Protein AF-A0A4S4E0U2-F1 (afdb_monomer)

Nearest PDB structures (foldseek):
  5yvf-assembly1_A  TM=9.605E-01  e=3.755E-10  Arabidopsis thaliana
  5vod-assembly1_D  TM=2.709E-01  e=5.254E-01  Human herpesvirus 5 strain Merlin
  7t4s-assembly1_D  TM=2.669E-01  e=8.429E-01  Human betaherpesvirus 5
  7m30-assembly1_D  TM=3.490E-01  e=2.676E+00  Human betaherpesvirus 5
  7m22-assembly1_D  TM=5.403E-01  e=6.888E+00  Human betaherpesvirus 5

InterPro domains:
  IPR012674 Calycin [G3DSA:2.40.128.20] (89-140)
  IPR012674 Calycin [SSF50814] (88-137)

Sequence (142 aa):
MTTRPLGDGTVKTSQTCYFSSFRVKNLKLPSRRPSIVCENCLYSLEKDMRARAFHILDPKGIVEMLLIFLEERGCGVLIPPSLDNSTDNTNRIIPYLGKWKGHSITKRSGVYGATIAEAETITVLEINDEGQLIQVCGSFCN

Secondary structure (DSSP, 8-state):
---PPPSS----------------TTS-PPPSS-SEEEEEEEE-SSSSEEEEEEEEE-TTS-EEEEEEEEEE---S---PPPPP-----S-TTGGG-EEEEEEEEEE-SSTT--EEEEEEEEEEEEE-TTS-EEEEEEEE--

Mean predicted aligned error: 11.13 Å

Radius of gyration: 18.78 Å; Cα contacts (8 Å, |Δi|>4): 216; chains: 1; bounding box: 42×46×44 Å

Organism: Camellia sinensis var. sinensis (NCBI:txid542762)

Foldseek 3Di:
DDDDDDDDPDFDWDWDDDADDDDDDPDQDAERDFPDWTWTKGADPPFRKIKIWIFTHHNVRHGRDIDIQIDHPDDDDPDRDDDDPPVPPPPPCVVVAAKDWDKDWDFDDDPVGDTPFIWIKIWHWDADPVRDIDIDIDTHGD

Solvent-accessible surface area (backbone atoms only — not comparable to full-atom values): 9242 Å² total; per-residue (Å²): 135,94,77,82,86,74,96,60,97,70,81,66,74,59,75,60,73,81,83,64,85,80,88,62,97,92,56,96,63,77,58,72,62,47,64,42,43,44,35,42,40,46,69,52,90,90,48,67,31,37,42,39,38,34,46,32,19,28,69,86,67,47,84,69,48,79,46,75,46,65,47,73,70,78,74,100,64,92,68,77,70,73,75,83,78,74,78,65,87,62,68,84,60,62,89,67,51,47,81,47,74,51,77,46,77,42,60,45,87,62,94,82,46,50,78,76,49,60,30,48,33,40,40,37,29,47,67,50,98,88,70,48,80,47,78,49,81,47,76,47,67,128

pLDDT: mean 78.54, std 21.65, range [26.17, 96.31]

Structure (mmCIF, N/CA/C/O backbone):
data_AF-A0A4S4E0U2-F1
#
_entry.id   AF-A0A4S4E0U2-F1
#
loop_
_atom_site.group_PDB
_atom_site.id
_atom_site.type_symbol
_atom_site.label_atom_id
_atom_site.label_alt_id
_atom_site.label_comp_id
_atom_site.label_asym_id
_atom_site.label_entity_id
_atom_site.label_seq_id
_atom_site.pdbx_PDB_ins_code
_atom_site.Cartn_x
_atom_site.Cartn_y
_atom_site.Cartn_z
_atom_site.occupancy
_atom_site.B_iso_or_equiv
_atom_site.auth_seq_id
_atom_site.auth_comp_id
_atom_site.auth_asym_id
_atom_site.auth_atom_id
_atom_site.pdbx_PDB_model_num
ATOM 1 N N . MET A 1 1 ? 13.549 -6.525 -18.405 1.00 26.17 1 MET A N 1
ATOM 2 C CA . MET A 1 1 ? 14.153 -5.702 -19.473 1.00 26.17 1 MET A CA 1
ATOM 3 C C . MET A 1 1 ? 14.381 -4.314 -18.900 1.00 26.17 1 MET A C 1
ATOM 5 O O . MET A 1 1 ? 13.471 -3.758 -18.303 1.00 26.17 1 MET A O 1
ATOM 9 N N . THR A 1 2 ? 15.625 -3.856 -18.932 1.00 30.11 2 THR A N 1
ATOM 10 C CA . THR A 1 2 ? 16.148 -2.713 -18.176 1.00 30.11 2 THR A CA 1
ATOM 11 C C . THR A 1 2 ? 15.712 -1.391 -18.803 1.00 30.11 2 THR A C 1
ATOM 13 O O . THR A 1 2 ? 16.055 -1.131 -19.951 1.00 30.11 2 THR A O 1
ATOM 16 N N . THR A 1 3 ? 15.028 -0.526 -18.054 1.00 28.41 3 THR A N 1
ATOM 17 C CA . THR A 1 3 ? 14.835 0.884 -18.432 1.00 28.41 3 THR A CA 1
ATOM 18 C C . THR A 1 3 ? 15.397 1.779 -17.333 1.00 28.41 3 THR A C 1
ATOM 20 O O . THR A 1 3 ? 14.914 1.758 -16.201 1.00 28.41 3 THR A O 1
ATOM 23 N N . ARG A 1 4 ? 16.455 2.520 -17.686 1.00 29.95 4 ARG A N 1
ATOM 24 C CA . ARG A 1 4 ? 17.054 3.631 -16.925 1.00 29.95 4 ARG A CA 1
ATOM 25 C C . ARG A 1 4 ? 16.065 4.813 -16.808 1.00 29.95 4 ARG A C 1
ATOM 27 O O . ARG A 1 4 ? 15.064 4.816 -17.527 1.00 29.95 4 ARG A O 1
ATOM 34 N N . PRO A 1 5 ? 16.288 5.765 -15.882 1.00 35.69 5 PRO A N 1
ATOM 35 C CA . PRO A 1 5 ? 15.241 6.657 -15.403 1.00 35.69 5 PRO A CA 1
ATOM 36 C C . PRO A 1 5 ? 15.035 7.851 -16.340 1.00 35.69 5 PRO A C 1
ATOM 38 O O . PRO A 1 5 ? 15.991 8.403 -16.878 1.00 35.69 5 PRO A O 1
ATOM 41 N N . LEU A 1 6 ? 13.776 8.257 -16.496 1.00 32.66 6 LEU A N 1
ATOM 42 C CA . LEU A 1 6 ? 13.418 9.618 -16.878 1.00 32.66 6 LEU A CA 1
ATOM 43 C C . LEU A 1 6 ? 13.244 10.396 -15.575 1.00 32.66 6 LEU A C 1
ATOM 45 O O . LEU A 1 6 ? 12.549 9.924 -14.674 1.00 32.66 6 LEU A O 1
ATOM 49 N N . GLY A 1 7 ? 13.959 11.516 -15.481 1.00 33.94 7 GLY A N 1
ATOM 50 C CA . GLY A 1 7 ? 13.900 12.456 -14.372 1.00 33.94 7 GLY A CA 1
ATOM 51 C C . GLY A 1 7 ? 12.542 13.138 -14.340 1.00 33.94 7 GLY A C 1
ATOM 52 O O . GLY A 1 7 ? 12.257 14.013 -15.144 1.00 33.94 7 GLY A O 1
ATOM 53 N N . ASP A 1 8 ? 11.722 12.679 -13.419 1.00 31.91 8 ASP A N 1
ATOM 54 C CA . ASP A 1 8 ? 10.479 13.268 -12.948 1.00 31.91 8 ASP A CA 1
ATOM 55 C C . ASP A 1 8 ? 10.286 12.605 -11.579 1.00 31.91 8 ASP A C 1
ATOM 57 O O . ASP A 1 8 ? 10.559 11.408 -11.442 1.00 31.91 8 ASP A O 1
ATOM 61 N N . GLY A 1 9 ? 9.882 13.360 -10.558 1.00 37.16 9 GLY A N 1
ATOM 62 C CA . GLY A 1 9 ? 9.604 12.882 -9.198 1.00 37.16 9 GLY A CA 1
ATOM 63 C C . GLY A 1 9 ? 8.453 11.869 -9.096 1.00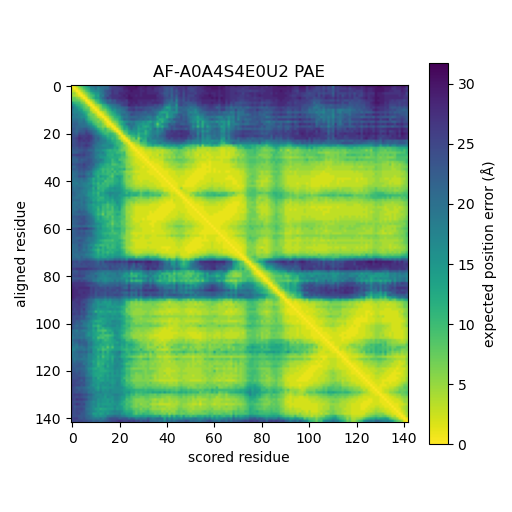 37.16 9 GLY A C 1
ATOM 64 O O . GLY A 1 9 ? 7.760 11.815 -8.083 1.00 37.16 9 GLY A O 1
ATOM 65 N N . THR A 1 10 ? 8.234 11.052 -10.124 1.00 33.94 10 THR A N 1
ATOM 66 C CA . THR A 1 10 ? 7.215 10.023 -10.188 1.00 33.94 10 THR A CA 1
ATOM 67 C C . THR A 1 10 ? 7.627 8.804 -9.365 1.00 33.94 10 THR A C 1
ATOM 69 O O . THR A 1 10 ? 8.493 8.008 -9.746 1.00 33.94 10 THR A O 1
ATOM 72 N N . VAL A 1 11 ? 6.931 8.588 -8.257 1.00 40.53 11 VAL A N 1
ATOM 73 C CA . VAL A 1 11 ? 6.941 7.315 -7.539 1.00 40.53 11 VAL A CA 1
ATOM 74 C C . VAL A 1 11 ? 6.270 6.252 -8.419 1.00 40.53 11 VAL A C 1
ATOM 76 O O . VAL A 1 11 ? 5.088 6.343 -8.740 1.00 40.53 11 VAL A O 1
ATOM 79 N N . LYS A 1 12 ? 7.028 5.239 -8.854 1.00 35.31 12 LYS A N 1
ATOM 80 C CA . LYS A 1 12 ? 6.508 4.133 -9.675 1.00 35.31 12 LYS A CA 1
ATOM 81 C C . LYS A 1 12 ? 6.067 2.966 -8.798 1.00 35.31 12 LYS A C 1
ATOM 83 O O . LYS A 1 12 ? 6.907 2.238 -8.279 1.00 35.31 12 LYS A O 1
ATOM 88 N N . THR A 1 13 ? 4.762 2.736 -8.719 1.00 38.56 13 THR A N 1
ATOM 89 C CA . THR A 1 13 ? 4.178 1.563 -8.056 1.00 38.56 13 THR A CA 1
ATOM 90 C C . THR A 1 13 ? 3.974 0.429 -9.068 1.00 38.56 13 THR A C 1
ATOM 92 O O . THR A 1 13 ? 3.403 0.641 -10.136 1.00 38.56 13 THR A O 1
ATOM 95 N N . SER A 1 14 ? 4.443 -0.782 -8.754 1.00 39.88 14 SER A N 1
ATOM 96 C CA . SER A 1 14 ? 4.239 -1.996 -9.559 1.00 39.88 14 SER A CA 1
ATOM 97 C C . SER A 1 14 ? 3.672 -3.093 -8.664 1.00 39.88 14 SER A C 1
ATOM 99 O O . SER A 1 14 ? 4.296 -3.416 -7.657 1.00 39.88 14 SER A O 1
ATOM 101 N N . GLN A 1 15 ? 2.527 -3.667 -9.046 1.00 38.00 15 GLN A N 1
ATOM 102 C CA . GLN A 1 15 ? 1.806 -4.693 -8.287 1.00 38.00 15 GLN A CA 1
ATOM 103 C C . GLN A 1 15 ? 1.947 -6.065 -8.958 1.00 38.00 15 GLN A C 1
ATOM 105 O O . GLN A 1 15 ? 1.620 -6.212 -10.135 1.00 38.00 15 GLN A O 1
ATOM 110 N N . THR A 1 16 ? 2.405 -7.074 -8.208 1.00 40.53 16 THR A N 1
ATOM 111 C CA . THR A 1 16 ? 2.528 -8.467 -8.679 1.00 40.53 16 THR A CA 1
ATOM 112 C C . THR A 1 16 ? 1.972 -9.440 -7.632 1.00 40.53 16 THR A C 1
ATOM 114 O O . THR A 1 16 ? 2.270 -9.295 -6.447 1.00 40.53 16 THR A O 1
ATOM 117 N N . CYS A 1 17 ? 1.180 -10.435 -8.056 1.00 33.72 17 CYS A N 1
ATOM 118 C CA . CYS A 1 17 ? 0.550 -11.438 -7.183 1.00 33.72 17 CYS A CA 1
ATOM 119 C C . CYS A 1 17 ? 1.260 -12.803 -7.298 1.00 33.72 17 CYS A C 1
ATOM 121 O O . CYS A 1 17 ? 1.511 -13.268 -8.409 1.00 33.72 17 CYS A O 1
ATOM 123 N N . TYR A 1 18 ? 1.527 -13.478 -6.172 1.00 46.81 18 TYR A N 1
ATOM 124 C CA . TYR A 1 18 ? 2.201 -14.790 -6.119 1.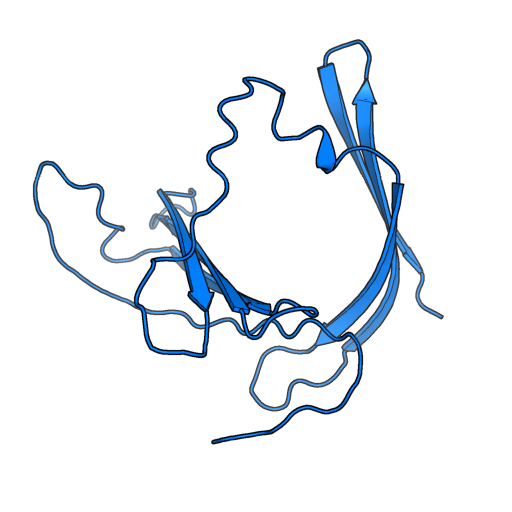00 46.81 18 TYR A CA 1
ATOM 125 C C . TYR A 1 18 ? 1.481 -15.785 -5.182 1.00 46.81 18 TYR A C 1
ATOM 127 O O . TYR A 1 18 ? 0.767 -15.369 -4.272 1.00 46.81 18 TYR A O 1
ATOM 135 N N . PHE A 1 19 ? 1.722 -17.095 -5.366 1.00 34.53 19 PHE A N 1
ATOM 136 C CA . PHE A 1 19 ? 1.239 -18.195 -4.506 1.00 34.53 19 PHE A CA 1
ATOM 137 C C . PHE A 1 19 ? 2.422 -19.027 -3.962 1.00 34.53 19 PHE A C 1
ATOM 139 O O . PHE A 1 19 ? 3.279 -19.437 -4.742 1.00 34.53 19 PHE A O 1
ATOM 146 N N . SER A 1 20 ? 2.482 -19.323 -2.654 1.00 41.03 20 SER A N 1
ATOM 147 C CA . SER A 1 20 ? 3.517 -20.201 -2.057 1.00 41.03 20 SER A CA 1
ATOM 148 C C . SER A 1 20 ? 3.010 -21.006 -0.837 1.00 41.03 20 SER A C 1
ATOM 150 O O . SER A 1 20 ? 1.970 -20.686 -0.263 1.00 41.03 20 SER A O 1
ATOM 152 N N . SER A 1 21 ? 3.700 -22.109 -0.478 1.00 40.06 21 SER A N 1
ATOM 153 C CA . SER A 1 21 ? 3.247 -23.131 0.498 1.00 40.06 21 SER A CA 1
ATOM 154 C C . SER A 1 21 ? 4.374 -23.680 1.396 1.00 40.06 21 SER A C 1
ATOM 156 O O . SER A 1 21 ? 5.339 -24.222 0.868 1.00 40.06 21 SER A O 1
ATOM 158 N N . PHE A 1 22 ? 4.199 -23.658 2.732 1.00 41.62 22 PHE A N 1
ATOM 159 C CA . PHE A 1 22 ? 4.890 -24.502 3.742 1.00 41.62 22 PHE A CA 1
ATOM 160 C C . PHE A 1 22 ? 4.184 -24.379 5.127 1.00 41.62 22 PHE A C 1
ATOM 162 O O . PHE A 1 22 ? 3.418 -23.433 5.306 1.00 41.62 22 PHE A O 1
ATOM 169 N N . ARG A 1 23 ? 4.365 -25.291 6.115 1.00 43.69 23 ARG A N 1
ATOM 170 C CA . ARG A 1 23 ? 3.807 -25.133 7.495 1.00 43.69 23 ARG A CA 1
ATOM 171 C C . ARG A 1 23 ? 4.749 -25.629 8.608 1.00 43.69 23 ARG A C 1
ATOM 173 O O . ARG A 1 23 ? 5.087 -26.806 8.632 1.00 43.69 23 ARG A O 1
ATOM 180 N N . VAL A 1 24 ? 5.051 -24.765 9.585 1.00 59.91 24 VAL A N 1
ATOM 181 C CA . VAL A 1 24 ? 5.739 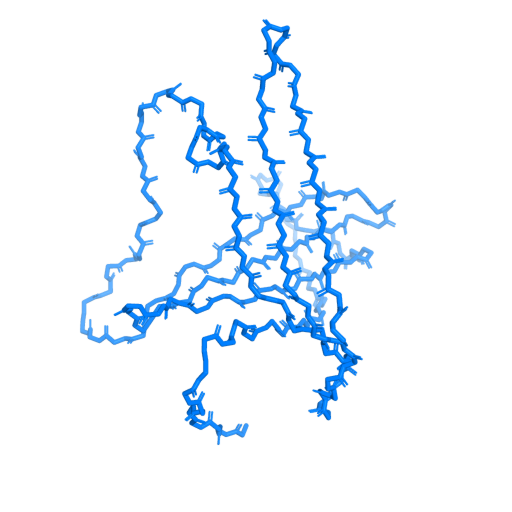-25.067 10.863 1.00 59.91 24 VAL A CA 1
ATOM 182 C C . VAL A 1 24 ? 4.912 -24.461 12.013 1.00 59.91 24 VAL A C 1
ATOM 184 O O . VAL A 1 24 ? 4.323 -23.400 11.836 1.00 59.91 24 VAL A O 1
ATOM 187 N N . LYS A 1 25 ? 4.799 -25.132 13.171 1.00 72.56 25 LYS A N 1
ATOM 188 C CA . LYS A 1 25 ? 3.782 -24.827 14.209 1.00 72.56 25 LYS A CA 1
ATOM 189 C C . LYS A 1 25 ? 3.988 -23.522 15.006 1.00 72.56 25 LYS A C 1
ATOM 191 O O . LYS A 1 25 ? 3.015 -23.035 15.565 1.00 72.56 25 LYS A O 1
ATOM 196 N N . ASN A 1 26 ? 5.191 -22.940 15.010 1.00 83.75 26 ASN A N 1
ATOM 197 C CA . ASN A 1 26 ? 5.530 -21.745 15.808 1.00 83.75 26 ASN A CA 1
ATOM 198 C C . ASN A 1 26 ? 5.843 -20.500 14.958 1.00 83.75 26 ASN A C 1
ATOM 200 O O . ASN A 1 26 ? 6.332 -19.504 15.479 1.00 83.75 26 ASN A O 1
ATOM 204 N N . LEU A 1 27 ? 5.597 -20.559 13.647 1.00 82.56 27 LEU A N 1
ATOM 205 C CA . LEU A 1 27 ? 5.884 -19.471 12.717 1.00 82.56 27 LEU A CA 1
ATOM 206 C C . LEU A 1 27 ? 4.594 -19.080 11.999 1.00 82.56 27 LEU A C 1
ATOM 208 O O . LEU A 1 27 ? 3.942 -19.931 11.387 1.00 82.56 27 LEU A O 1
ATOM 212 N N . LYS A 1 28 ? 4.220 -17.796 12.063 1.00 85.44 28 LYS A N 1
ATOM 213 C CA . LYS A 1 28 ? 3.096 -17.276 11.283 1.00 85.44 28 LYS A CA 1
ATOM 214 C C . LYS A 1 28 ? 3.502 -17.301 9.815 1.00 85.44 28 LYS A C 1
ATOM 216 O O . LYS A 1 28 ? 4.323 -16.508 9.372 1.00 85.44 28 LYS A O 1
ATOM 221 N N . LEU A 1 29 ? 2.945 -18.258 9.089 1.00 87.25 29 LEU A N 1
ATOM 222 C CA . LEU A 1 29 ? 3.091 -18.383 7.648 1.00 87.25 29 LEU A CA 1
ATOM 223 C C . LEU A 1 29 ? 1.808 -17.880 6.988 1.00 87.25 29 LEU A C 1
ATOM 225 O O . LEU A 1 29 ? 0.736 -18.048 7.579 1.00 87.25 29 LEU A O 1
ATOM 229 N N . PRO A 1 30 ? 1.906 -17.268 5.799 1.00 87.50 30 PRO A N 1
ATOM 230 C CA . PRO A 1 30 ? 0.730 -16.818 5.075 1.00 87.50 30 PRO A CA 1
ATOM 231 C C . PRO A 1 30 ? -0.174 -18.002 4.715 1.00 87.50 30 PRO A C 1
ATOM 233 O O . PRO A 1 30 ? 0.281 -19.142 4.549 1.00 87.50 30 PRO A O 1
ATOM 236 N N . SER A 1 31 ? -1.469 -17.730 4.577 1.00 86.94 31 SER A N 1
ATOM 237 C CA . SER A 1 31 ? -2.443 -18.707 4.105 1.00 86.94 31 SER A CA 1
ATOM 238 C C . SER A 1 31 ? -2.026 -19.309 2.764 1.00 86.94 31 SER A C 1
ATOM 240 O O . SER A 1 31 ? -1.490 -18.633 1.894 1.00 86.94 31 SER A O 1
ATOM 242 N N . ARG A 1 32 ? -2.341 -20.593 2.556 1.00 86.38 32 ARG A N 1
ATOM 243 C CA . ARG A 1 32 ? -2.005 -21.311 1.309 1.00 86.38 32 ARG A CA 1
ATOM 244 C C . ARG A 1 32 ? -2.657 -20.714 0.058 1.00 86.38 32 ARG A C 1
ATOM 246 O O . ARG A 1 32 ? -2.148 -20.891 -1.043 1.00 86.38 32 ARG A O 1
ATOM 253 N N . ARG A 1 33 ? -3.831 -20.103 0.217 1.00 90.06 33 ARG A N 1
ATOM 254 C CA . ARG A 1 33 ? -4.623 -19.493 -0.858 1.00 90.06 33 ARG A CA 1
ATOM 255 C C . ARG A 1 33 ? -5.135 -18.136 -0.380 1.00 90.06 33 ARG A C 1
ATOM 257 O O . ARG A 1 33 ? -6.296 -18.049 0.007 1.00 90.06 33 ARG A O 1
ATOM 264 N N . PRO A 1 34 ? -4.263 -17.122 -0.309 1.00 92.69 34 PRO A N 1
ATOM 265 C CA . PRO A 1 34 ? -4.682 -15.783 0.078 1.00 92.69 34 PRO A CA 1
ATOM 266 C C . PRO A 1 34 ? -5.671 -15.236 -0.957 1.00 92.69 34 PRO A C 1
ATOM 268 O O . PRO A 1 34 ? -5.615 -15.613 -2.130 1.0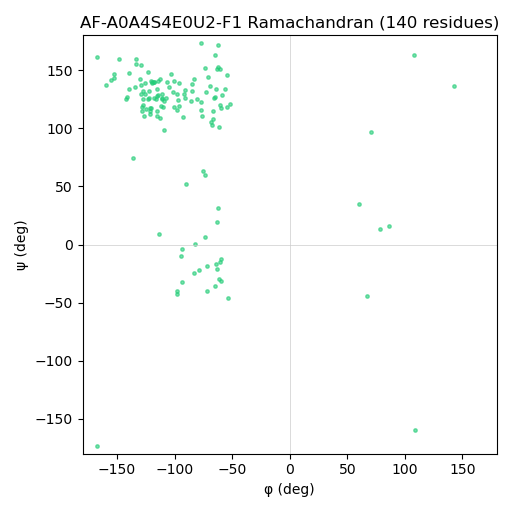0 92.69 34 PRO A O 1
ATOM 271 N N . SER A 1 35 ? -6.575 -14.359 -0.527 1.00 94.25 35 SER A N 1
ATOM 272 C CA . SER A 1 35 ? -7.478 -13.670 -1.460 1.00 94.25 35 SER A CA 1
ATOM 273 C C . SER A 1 35 ? -6.722 -12.625 -2.278 1.00 94.25 35 SER A C 1
ATOM 275 O O . SER A 1 35 ? -6.943 -12.495 -3.480 1.00 94.25 35 SER A O 1
ATOM 277 N N . ILE A 1 36 ? -5.801 -11.904 -1.630 1.00 93.81 36 ILE A N 1
ATOM 278 C CA . ILE A 1 36 ? -4.998 -10.842 -2.232 1.00 93.81 36 ILE A CA 1
ATOM 279 C C . ILE A 1 36 ? -3.567 -10.933 -1.703 1.00 93.81 36 ILE A C 1
ATOM 281 O O . ILE A 1 36 ? -3.338 -11.039 -0.497 1.00 93.81 36 ILE A O 1
ATOM 285 N N . VAL A 1 37 ? -2.607 -10.842 -2.624 1.00 94.50 37 VAL A N 1
ATOM 286 C CA . VAL A 1 37 ? -1.194 -10.568 -2.339 1.00 94.50 37 VAL A CA 1
ATOM 287 C C . VAL A 1 37 ? -0.799 -9.376 -3.194 1.00 94.50 37 VAL A C 1
ATOM 289 O O . VAL A 1 37 ? -0.769 -9.480 -4.415 1.00 94.50 37 VAL A O 1
ATOM 292 N N . CYS A 1 38 ? -0.547 -8.236 -2.562 1.00 93.75 38 CYS A N 1
ATOM 293 C CA . CYS A 1 38 ? -0.260 -6.981 -3.248 1.00 93.75 38 CYS A CA 1
ATOM 294 C C . CYS A 1 38 ? 1.121 -6.468 -2.849 1.00 93.75 38 CYS A C 1
ATOM 296 O O . CYS A 1 38 ? 1.335 -6.157 -1.680 1.00 93.75 38 CYS A O 1
ATOM 298 N N . GLU A 1 39 ? 2.029 -6.365 -3.817 1.00 95.06 39 GLU A N 1
ATOM 299 C CA . GLU A 1 39 ? 3.319 -5.689 -3.667 1.00 95.06 39 GLU A CA 1
ATOM 300 C C . GLU A 1 39 ? 3.195 -4.213 -4.074 1.00 95.06 39 GLU A C 1
ATOM 302 O O . GLU A 1 39 ? 2.652 -3.907 -5.132 1.00 95.06 39 GLU A O 1
ATOM 307 N N . ASN A 1 40 ? 3.727 -3.304 -3.257 1.00 94.62 40 ASN A N 1
ATOM 308 C CA . ASN A 1 40 ? 3.942 -1.902 -3.605 1.00 94.62 40 ASN A CA 1
ATOM 309 C C . ASN A 1 40 ? 5.409 -1.551 -3.358 1.00 94.62 40 ASN A C 1
ATOM 311 O O . ASN A 1 40 ? 5.933 -1.809 -2.276 1.00 94.62 40 ASN A O 1
ATOM 315 N N . CYS A 1 41 ? 6.069 -0.956 -4.350 1.00 93.94 41 CYS A N 1
ATOM 316 C CA . CYS A 1 41 ? 7.482 -0.595 -4.281 1.00 93.94 41 CYS A CA 1
ATOM 317 C C . CYS A 1 41 ? 7.641 0.925 -4.330 1.00 93.94 41 CYS A C 1
ATOM 319 O O . CYS A 1 41 ? 7.127 1.564 -5.245 1.00 93.94 41 CYS A O 1
ATOM 321 N N . LEU A 1 42 ? 8.382 1.482 -3.376 1.00 93.69 42 LEU A N 1
ATOM 322 C CA . LEU A 1 42 ? 8.767 2.890 -3.328 1.00 93.69 42 LEU A CA 1
ATOM 323 C C . LEU A 1 42 ? 10.286 2.997 -3.409 1.00 93.69 42 LEU A C 1
ATOM 325 O O . LEU A 1 42 ? 10.991 2.198 -2.797 1.00 93.69 42 LEU A O 1
ATOM 329 N N . TYR A 1 43 ? 10.778 3.983 -4.151 1.00 92.69 43 TYR A N 1
ATOM 330 C CA . TYR A 1 43 ? 12.203 4.289 -4.258 1.00 92.69 43 TYR A CA 1
ATOM 331 C C . TYR A 1 43 ? 12.508 5.566 -3.479 1.00 92.69 43 TYR A C 1
ATOM 333 O O . TYR A 1 43 ? 11.721 6.512 -3.519 1.00 92.69 43 TYR A O 1
ATOM 341 N N . SER A 1 44 ? 13.639 5.583 -2.777 1.00 89.56 44 SER A N 1
ATOM 342 C CA . SER A 1 44 ? 14.165 6.812 -2.190 1.00 89.56 44 SER A CA 1
ATOM 343 C C . SER A 1 44 ? 14.692 7.726 -3.295 1.00 89.56 44 SER A C 1
ATOM 345 O O . SER A 1 44 ? 15.244 7.259 -4.291 1.00 89.56 44 SER A O 1
ATOM 347 N N . LEU A 1 45 ? 14.512 9.034 -3.117 1.00 88.81 45 LEU A N 1
ATOM 348 C CA . LEU A 1 45 ? 15.067 10.044 -4.019 1.00 88.81 45 LEU A CA 1
ATOM 349 C C . LEU A 1 45 ? 16.533 10.366 -3.690 1.00 88.81 45 LEU A C 1
ATOM 351 O O . LEU A 1 45 ? 17.270 10.806 -4.565 1.00 88.81 45 LEU A O 1
ATOM 355 N N . GLU A 1 46 ? 16.960 10.143 -2.443 1.00 86.88 46 GLU A N 1
ATOM 356 C CA . GLU A 1 46 ? 18.287 10.539 -1.948 1.00 86.88 46 GLU A CA 1
ATOM 357 C C . GLU A 1 46 ? 19.334 9.425 -2.063 1.00 86.88 46 GLU A C 1
ATOM 359 O O . GLU A 1 46 ? 20.519 9.691 -2.257 1.00 86.88 46 GLU A O 1
ATOM 364 N N . LYS A 1 47 ? 18.906 8.167 -1.922 1.00 84.12 47 LYS A N 1
ATOM 365 C CA . LYS A 1 47 ? 19.772 6.978 -1.913 1.00 84.12 47 LYS A CA 1
ATOM 366 C C . LYS A 1 47 ? 19.242 5.949 -2.903 1.00 84.12 47 LYS A C 1
ATOM 368 O O . LYS A 1 47 ? 18.036 5.905 -3.136 1.00 84.12 47 LYS A O 1
ATOM 373 N N . ASP A 1 48 ? 20.106 5.071 -3.423 1.00 87.31 48 ASP A N 1
ATOM 374 C CA . ASP A 1 48 ? 19.682 3.912 -4.232 1.00 87.31 48 ASP A CA 1
ATOM 375 C C . ASP A 1 48 ? 19.085 2.821 -3.322 1.00 87.31 48 ASP A C 1
ATOM 377 O O . ASP A 1 48 ? 19.614 1.725 -3.146 1.00 87.31 48 ASP A O 1
ATOM 381 N N . MET A 1 49 ? 17.983 3.183 -2.668 1.00 88.44 49 MET A N 1
ATOM 382 C CA . MET A 1 49 ? 17.233 2.377 -1.721 1.00 88.44 49 MET A CA 1
ATOM 383 C C . MET A 1 49 ? 15.791 2.247 -2.182 1.00 88.44 49 MET A C 1
ATOM 385 O O . MET A 1 49 ? 15.210 3.170 -2.759 1.00 88.44 49 MET A O 1
ATOM 389 N N . ARG A 1 50 ? 15.179 1.112 -1.862 1.00 91.62 50 ARG A N 1
ATOM 390 C CA . ARG A 1 50 ? 13.758 0.882 -2.094 1.00 91.62 50 ARG A CA 1
ATOM 391 C C . ARG A 1 50 ? 13.109 0.143 -0.937 1.00 91.62 50 ARG A C 1
ATOM 393 O O . ARG A 1 50 ? 13.724 -0.710 -0.301 1.00 91.62 50 ARG A O 1
ATOM 400 N N . ALA A 1 51 ? 11.841 0.449 -0.708 1.00 92.69 51 ALA A N 1
ATOM 401 C CA . ALA A 1 51 ? 10.978 -0.266 0.215 1.00 92.69 51 ALA A CA 1
ATOM 402 C C . ALA A 1 51 ? 9.911 -1.023 -0.583 1.00 92.69 51 ALA A C 1
ATOM 404 O O . ALA A 1 51 ? 9.201 -0.421 -1.391 1.00 92.69 51 ALA A O 1
ATOM 405 N N . ARG A 1 52 ? 9.791 -2.336 -0.364 1.00 95.19 52 ARG A N 1
ATOM 406 C CA . ARG A 1 52 ? 8.757 -3.189 -0.973 1.00 95.19 52 ARG A CA 1
ATOM 407 C C . ARG A 1 52 ? 7.808 -3.675 0.111 1.00 95.19 52 ARG A C 1
ATOM 409 O O . ARG A 1 52 ? 8.193 -4.489 0.948 1.00 95.19 52 ARG A O 1
ATOM 416 N N . ALA A 1 53 ? 6.588 -3.153 0.110 1.00 95.38 53 ALA A N 1
ATOM 417 C CA . ALA A 1 53 ? 5.542 -3.504 1.059 1.00 95.38 53 ALA A CA 1
ATOM 418 C C . ALA A 1 53 ? 4.586 -4.536 0.449 1.00 95.38 53 ALA A C 1
ATOM 420 O O . ALA A 1 53 ? 4.060 -4.328 -0.644 1.00 95.38 53 ALA A O 1
ATOM 421 N N . PHE A 1 54 ? 4.326 -5.622 1.171 1.00 95.50 54 PHE A N 1
ATOM 422 C CA . PHE A 1 54 ? 3.381 -6.665 0.796 1.00 95.50 54 PHE A CA 1
ATOM 423 C C . PHE A 1 54 ? 2.180 -6.644 1.732 1.00 95.50 54 PHE A C 1
ATOM 425 O O . PHE A 1 54 ? 2.334 -6.779 2.946 1.00 95.50 54 PHE A O 1
ATOM 432 N N . HIS A 1 55 ? 0.989 -6.546 1.151 1.00 94.19 55 HIS A N 1
ATOM 433 C CA . HIS A 1 55 ? -0.272 -6.776 1.846 1.00 94.19 55 HIS A CA 1
ATOM 434 C C . HIS A 1 55 ? -0.761 -8.180 1.504 1.00 94.19 55 HIS A C 1
ATOM 436 O O . HIS A 1 55 ? -0.998 -8.474 0.329 1.00 94.19 55 HIS A O 1
ATOM 442 N N . ILE A 1 56 ? -0.891 -9.042 2.514 1.00 94.19 56 ILE A N 1
ATOM 443 C CA . ILE A 1 56 ? -1.397 -10.409 2.361 1.00 94.19 56 ILE A CA 1
ATOM 444 C C . ILE A 1 56 ? -2.707 -10.517 3.131 1.00 94.19 56 ILE A C 1
ATOM 446 O O . ILE A 1 56 ? -2.731 -10.391 4.359 1.00 94.19 56 ILE A O 1
ATOM 450 N N . LEU A 1 57 ? -3.794 -10.747 2.399 1.00 94.75 57 LEU A N 1
ATOM 451 C CA . LEU A 1 57 ? -5.117 -10.983 2.966 1.00 94.75 57 LEU A CA 1
ATOM 452 C C . LEU A 1 57 ? -5.410 -12.483 2.966 1.00 94.75 57 LEU A C 1
ATOM 454 O O . LEU A 1 57 ? -5.112 -13.198 2.005 1.00 94.75 57 LEU A O 1
ATOM 458 N N . ASP A 1 58 ? -6.035 -12.954 4.037 1.00 93.38 58 ASP A N 1
ATOM 459 C CA . ASP A 1 58 ? -6.503 -14.326 4.165 1.00 93.38 58 ASP A CA 1
ATOM 460 C C . ASP A 1 58 ? -7.572 -14.651 3.090 1.00 93.38 58 ASP A C 1
ATOM 462 O O . ASP A 1 58 ? -8.043 -13.762 2.369 1.00 93.38 58 ASP A O 1
ATOM 466 N N . PRO A 1 59 ? -7.997 -15.917 2.938 1.00 93.81 59 PRO A N 1
ATOM 467 C CA . PRO A 1 59 ? -9.037 -16.279 1.973 1.00 93.81 59 PRO A CA 1
ATOM 468 C C . PRO A 1 59 ? -10.396 -15.593 2.215 1.00 93.81 59 PRO A C 1
ATOM 470 O O . PRO A 1 59 ? -11.248 -15.629 1.333 1.00 93.81 59 PRO A O 1
ATOM 473 N N . LYS A 1 60 ? -10.623 -15.005 3.399 1.00 94.75 60 LYS A N 1
ATOM 474 C CA . LYS A 1 60 ? -11.847 -14.278 3.768 1.00 94.75 60 LYS A CA 1
ATOM 475 C C . LYS A 1 60 ? -11.744 -12.771 3.500 1.00 94.75 60 LYS A C 1
ATOM 477 O O . LYS A 1 60 ? -12.732 -12.070 3.689 1.00 94.75 60 LYS A O 1
ATOM 482 N N . GLY A 1 61 ? -10.586 -12.280 3.058 1.00 91.56 61 GLY A N 1
ATOM 483 C CA . GLY A 1 61 ? -10.348 -10.862 2.788 1.00 91.56 61 GLY A CA 1
ATOM 484 C C . GLY A 1 61 ? -9.903 -10.050 4.008 1.00 91.56 61 GLY A C 1
ATOM 485 O O . GLY A 1 61 ? -9.960 -8.825 3.971 1.00 91.56 61 GLY A O 1
ATOM 486 N N . ILE A 1 62 ? -9.458 -10.695 5.087 1.00 94.88 62 ILE A N 1
ATOM 487 C CA . ILE A 1 62 ? -8.943 -10.030 6.292 1.00 94.88 62 ILE A CA 1
ATOM 488 C C . ILE A 1 62 ? -7.419 -9.953 6.204 1.00 94.88 62 ILE A C 1
ATOM 490 O O . ILE A 1 62 ? -6.772 -10.917 5.800 1.00 94.88 62 ILE A O 1
ATOM 494 N N . VAL A 1 63 ? -6.822 -8.823 6.597 1.00 93.88 63 VAL A N 1
ATOM 495 C CA . VAL A 1 63 ? -5.357 -8.668 6.616 1.00 93.88 63 VAL A CA 1
ATOM 496 C C . VAL A 1 63 ? -4.738 -9.715 7.543 1.00 93.88 63 VAL A C 1
ATOM 498 O O . VAL A 1 63 ? -4.993 -9.731 8.745 1.00 93.88 63 VAL A O 1
ATOM 501 N N . GLU A 1 64 ? -3.915 -10.593 6.973 1.00 92.56 64 GLU A N 1
ATOM 502 C CA . GLU A 1 64 ? -3.238 -11.664 7.703 1.00 92.56 64 GLU A CA 1
ATOM 503 C C . GLU A 1 64 ? -1.805 -11.280 8.079 1.00 92.56 64 GLU A C 1
ATOM 505 O O . GLU A 1 64 ? -1.328 -11.636 9.159 1.00 92.56 64 GLU A O 1
ATOM 510 N N . MET A 1 65 ? -1.099 -10.610 7.166 1.00 92.44 65 MET A N 1
ATOM 511 C CA . MET A 1 65 ? 0.317 -10.289 7.311 1.00 92.44 65 MET A CA 1
ATOM 512 C C . MET A 1 65 ? 0.684 -9.062 6.470 1.00 92.44 65 MET A C 1
ATOM 514 O O . MET A 1 65 ? 0.232 -8.920 5.331 1.00 92.44 65 MET A O 1
ATOM 518 N N . LEU A 1 66 ? 1.550 -8.215 7.029 1.00 94.12 66 LEU A N 1
ATOM 519 C CA . LEU A 1 66 ? 2.236 -7.135 6.324 1.00 94.12 66 LEU A CA 1
ATOM 520 C C . LEU A 1 66 ? 3.735 -7.440 6.324 1.00 94.12 66 LEU A C 1
ATOM 522 O O . LEU A 1 66 ? 4.302 -7.715 7.381 1.00 94.12 66 LEU A O 1
ATOM 526 N N . LEU A 1 67 ? 4.372 -7.410 5.155 1.00 93.75 67 LEU A N 1
ATOM 527 C CA . LEU A 1 67 ? 5.825 -7.579 5.030 1.00 93.75 67 LEU A CA 1
ATOM 528 C C . LEU A 1 67 ? 6.426 -6.330 4.407 1.00 93.75 67 LEU A C 1
ATOM 530 O O . LEU A 1 67 ? 5.869 -5.793 3.455 1.00 93.75 67 LEU A O 1
ATOM 534 N N . ILE A 1 68 ? 7.573 -5.888 4.913 1.00 93.12 68 ILE A N 1
ATOM 535 C CA . ILE A 1 68 ? 8.310 -4.751 4.363 1.00 93.12 68 ILE A CA 1
ATOM 536 C C . ILE A 1 68 ? 9.747 -5.204 4.134 1.00 93.12 68 ILE A C 1
ATOM 538 O O . ILE A 1 68 ? 10.441 -5.573 5.078 1.00 93.12 68 ILE A O 1
ATOM 542 N N . PHE A 1 69 ? 10.186 -5.177 2.880 1.00 91.88 69 PHE A N 1
ATOM 543 C CA . PHE A 1 69 ? 11.585 -5.365 2.516 1.00 91.88 69 PHE A CA 1
ATOM 544 C C . PHE A 1 69 ? 12.214 -3.997 2.303 1.00 91.88 69 PHE A C 1
ATOM 546 O O . PHE A 1 69 ? 11.811 -3.273 1.392 1.00 91.88 69 PHE A O 1
ATOM 553 N N . LEU A 1 70 ? 13.189 -3.653 3.138 1.00 90.62 70 LEU A N 1
ATOM 554 C CA . LEU A 1 70 ? 14.041 -2.490 2.938 1.00 90.62 70 LEU A CA 1
ATOM 555 C C . LEU A 1 70 ? 15.323 -2.964 2.251 1.00 90.62 70 LEU A C 1
ATOM 557 O O . LEU A 1 70 ? 16.018 -3.837 2.764 1.00 90.62 70 LEU A O 1
ATOM 561 N N . GLU A 1 71 ? 15.594 -2.445 1.060 1.00 88.81 71 GLU A N 1
ATOM 562 C CA . GLU A 1 71 ? 16.698 -2.890 0.212 1.00 88.81 71 GLU A CA 1
ATOM 563 C C . GLU A 1 71 ? 17.544 -1.691 -0.206 1.00 88.81 71 GLU A C 1
ATOM 565 O O . GLU A 1 71 ? 17.011 -0.693 -0.686 1.00 88.81 71 GLU A O 1
ATOM 570 N N . GLU A 1 72 ? 18.861 -1.808 -0.065 1.00 87.06 72 GLU A N 1
ATOM 571 C CA . GLU A 1 72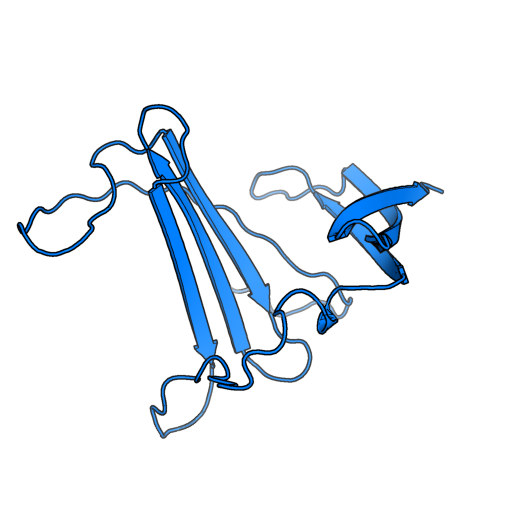 ? 19.840 -0.831 -0.540 1.00 87.06 72 GLU A CA 1
ATOM 572 C C . GLU A 1 72 ? 20.697 -1.469 -1.635 1.00 87.06 72 GLU A C 1
ATOM 574 O O . GLU A 1 72 ? 21.142 -2.614 -1.517 1.00 87.06 72 GLU A O 1
ATOM 579 N N . ARG A 1 73 ? 20.896 -0.748 -2.738 1.00 80.19 73 ARG A N 1
ATOM 580 C CA . ARG A 1 73 ? 21.658 -1.213 -3.892 1.00 80.19 73 ARG A CA 1
ATOM 581 C C . ARG A 1 73 ? 22.979 -0.448 -3.963 1.00 80.19 73 ARG A C 1
ATOM 583 O O . ARG A 1 73 ? 23.048 0.646 -4.500 1.00 80.19 73 ARG A O 1
ATOM 590 N N . GLY A 1 74 ? 24.055 -1.059 -3.466 1.00 69.31 74 GLY A N 1
ATOM 591 C CA . GLY A 1 74 ? 25.411 -0.516 -3.594 1.00 69.31 74 GLY A CA 1
ATOM 592 C C . GLY A 1 74 ? 26.288 -0.734 -2.359 1.00 69.31 74 GLY A C 1
ATOM 593 O O . GLY A 1 74 ? 25.860 -0.510 -1.242 1.00 69.31 74 GLY A O 1
ATOM 594 N N . CYS A 1 75 ? 27.539 -1.130 -2.615 1.00 53.28 75 CYS A N 1
ATOM 595 C CA . CYS A 1 75 ? 28.703 -1.198 -1.717 1.00 53.28 75 CYS A CA 1
ATOM 596 C C . CYS A 1 75 ? 28.758 -2.261 -0.588 1.00 53.28 75 CYS A C 1
ATOM 598 O O . CYS A 1 75 ? 28.336 -2.039 0.537 1.00 53.28 75 CYS A O 1
ATOM 600 N N . GLY A 1 76 ? 29.447 -3.373 -0.895 1.00 55.69 76 GLY A N 1
ATOM 601 C CA . GLY A 1 76 ? 30.574 -3.959 -0.136 1.00 55.69 76 GLY A CA 1
ATOM 602 C C . GLY A 1 76 ? 30.364 -4.565 1.258 1.00 55.69 76 GLY A C 1
ATOM 603 O O . GLY A 1 76 ? 30.900 -5.640 1.523 1.00 55.69 76 GLY A O 1
ATOM 604 N N . VAL A 1 77 ? 29.618 -3.912 2.147 1.00 58.50 77 VAL A N 1
ATOM 605 C CA . VAL A 1 77 ? 29.404 -4.358 3.529 1.00 58.50 77 VAL A CA 1
ATOM 606 C C . VAL A 1 77 ? 27.907 -4.538 3.739 1.00 58.50 77 VAL A C 1
ATOM 608 O O . VAL A 1 77 ? 27.141 -3.583 3.712 1.00 58.50 77 VAL A O 1
ATOM 611 N N . LEU A 1 78 ? 27.500 -5.794 3.920 1.00 58.88 78 LEU A N 1
ATOM 612 C CA . LEU A 1 78 ? 26.114 -6.242 4.066 1.00 58.88 78 LEU A CA 1
ATOM 613 C C . LEU A 1 78 ? 25.538 -5.859 5.438 1.00 58.88 78 LEU A C 1
ATOM 615 O O . LEU A 1 78 ? 25.166 -6.734 6.219 1.00 58.88 78 LEU A O 1
ATOM 619 N N . ILE A 1 79 ? 25.493 -4.570 5.770 1.00 63.88 79 ILE A N 1
ATOM 620 C CA . ILE A 1 79 ? 24.704 -4.128 6.918 1.00 63.88 79 ILE A CA 1
ATOM 621 C C . ILE A 1 79 ? 23.248 -4.125 6.447 1.00 63.88 79 ILE A C 1
ATOM 623 O O . ILE A 1 79 ? 22.924 -3.389 5.514 1.00 63.88 79 ILE A O 1
ATOM 627 N N . PRO A 1 80 ? 22.369 -4.969 7.017 1.00 66.25 80 PRO A N 1
ATOM 628 C CA . PRO A 1 80 ? 20.959 -4.915 6.674 1.00 66.25 80 PRO A CA 1
ATOM 629 C C . PRO A 1 80 ? 20.448 -3.509 7.006 1.00 66.25 80 PRO A C 1
ATOM 631 O O . PRO A 1 80 ? 20.692 -3.036 8.121 1.00 66.25 80 PRO A O 1
ATOM 634 N N . PRO A 1 81 ? 19.771 -2.825 6.068 1.00 68.69 81 PRO A N 1
ATOM 635 C CA . PRO A 1 81 ? 19.276 -1.488 6.331 1.00 68.69 81 PRO A CA 1
ATOM 636 C C . PRO A 1 81 ? 18.292 -1.570 7.499 1.00 68.69 81 PRO A C 1
ATOM 638 O O . PRO A 1 81 ? 17.309 -2.316 7.459 1.00 68.69 81 PRO A O 1
ATOM 641 N N . SER A 1 82 ? 18.593 -0.857 8.581 1.00 70.06 82 SER A N 1
ATOM 642 C CA . SER A 1 82 ? 17.750 -0.857 9.768 1.00 70.06 82 SER A CA 1
ATOM 643 C C . SER A 1 82 ? 16.582 0.087 9.543 1.00 70.06 82 SER A C 1
ATOM 645 O O . SER A 1 82 ? 16.779 1.273 9.270 1.00 70.06 82 SER A O 1
ATOM 647 N N . LEU A 1 83 ? 15.365 -0.423 9.706 1.00 70.56 83 LEU A N 1
ATOM 648 C CA . LEU A 1 83 ? 14.247 0.450 10.024 1.00 70.56 83 LEU A CA 1
ATOM 649 C C . LEU A 1 83 ? 14.530 1.032 11.412 1.00 70.56 83 LEU A C 1
ATOM 651 O O . LEU A 1 83 ? 14.853 0.268 12.323 1.00 70.56 83 LEU A O 1
ATOM 655 N N . ASP A 1 84 ? 14.495 2.359 11.537 1.00 67.00 84 ASP A N 1
ATOM 656 C CA . ASP A 1 84 ? 14.827 3.040 12.786 1.00 67.00 84 ASP A CA 1
ATOM 657 C C . ASP A 1 84 ? 14.020 2.438 13.946 1.00 67.00 84 ASP A C 1
ATOM 659 O O . ASP A 1 84 ? 12.787 2.401 13.924 1.00 67.00 84 ASP A O 1
ATOM 663 N N . ASN A 1 85 ? 14.739 1.920 14.940 1.00 57.22 85 ASN A N 1
ATOM 664 C CA . ASN A 1 85 ? 14.174 1.407 16.178 1.00 57.22 85 ASN A CA 1
ATOM 665 C C . ASN A 1 85 ? 14.124 2.557 17.180 1.00 57.22 85 ASN A C 1
ATOM 667 O O . ASN A 1 85 ? 14.655 2.415 18.282 1.00 57.22 85 ASN A O 1
ATOM 671 N N . SER A 1 86 ? 13.546 3.704 16.810 1.00 56.09 86 SER A N 1
ATOM 672 C CA . SER A 1 86 ? 13.322 4.755 17.793 1.00 56.09 86 SER A CA 1
ATOM 673 C C . SER A 1 86 ? 12.389 4.178 18.862 1.00 56.09 86 SER A C 1
ATOM 675 O O . SER A 1 86 ? 11.193 3.963 18.680 1.00 56.09 86 SER A O 1
ATOM 677 N N . THR A 1 87 ? 13.001 3.804 19.984 1.00 52.94 87 THR A N 1
ATOM 678 C CA . THR A 1 87 ? 12.360 3.308 21.206 1.00 52.94 87 THR A CA 1
ATOM 679 C C . THR A 1 87 ? 11.670 4.432 21.964 1.00 52.94 87 THR A C 1
ATOM 681 O O . THR A 1 87 ? 11.215 4.228 23.088 1.00 52.94 87 THR A O 1
ATOM 684 N N . ASP A 1 88 ? 11.628 5.626 21.379 1.00 57.56 88 ASP A N 1
ATOM 685 C CA . ASP A 1 88 ? 10.836 6.713 21.900 1.00 57.56 88 ASP A CA 1
ATOM 686 C C . ASP A 1 88 ? 9.376 6.278 21.737 1.00 57.56 88 ASP A C 1
ATOM 688 O O . ASP A 1 88 ? 8.863 6.147 20.626 1.00 57.56 88 ASP A O 1
ATOM 692 N N . ASN A 1 89 ? 8.726 5.950 22.858 1.00 56.38 89 ASN A N 1
ATOM 693 C CA . ASN A 1 89 ? 7.329 5.493 22.961 1.00 56.38 89 ASN A CA 1
ATOM 694 C C . ASN A 1 89 ? 6.312 6.562 22.504 1.00 56.38 89 ASN A C 1
ATOM 696 O O . ASN A 1 89 ? 5.133 6.532 22.856 1.00 56.38 89 ASN A O 1
ATOM 700 N N . THR A 1 90 ? 6.774 7.539 21.742 1.00 69.62 90 THR A N 1
ATOM 701 C CA . THR A 1 90 ? 6.035 8.615 21.119 1.00 69.62 90 THR A CA 1
ATOM 702 C C . THR A 1 90 ? 5.160 8.022 20.018 1.00 69.62 90 THR A C 1
ATOM 704 O O . THR A 1 90 ? 5.567 7.139 19.260 1.00 69.62 90 THR A O 1
ATOM 707 N N . ASN A 1 91 ? 3.909 8.477 19.942 1.00 78.12 91 ASN A N 1
ATOM 708 C CA . ASN A 1 91 ? 2.944 7.949 18.983 1.00 78.12 91 ASN A CA 1
ATOM 709 C C . ASN A 1 91 ? 3.499 8.027 17.550 1.00 78.12 91 ASN A C 1
ATOM 711 O O . ASN A 1 91 ? 3.715 9.114 17.019 1.00 78.12 91 ASN A O 1
ATOM 715 N N . ARG A 1 92 ? 3.657 6.871 16.888 1.00 85.75 92 ARG A N 1
ATOM 716 C CA . ARG A 1 92 ? 4.217 6.759 15.522 1.00 85.75 92 ARG A CA 1
ATOM 717 C C . ARG A 1 92 ? 3.433 7.528 14.456 1.00 85.75 92 ARG A C 1
ATOM 719 O O . ARG A 1 92 ? 3.923 7.686 13.347 1.00 85.75 92 ARG A O 1
ATOM 726 N N . ILE A 1 93 ? 2.223 7.987 14.776 1.00 88.19 93 ILE A N 1
ATOM 727 C CA .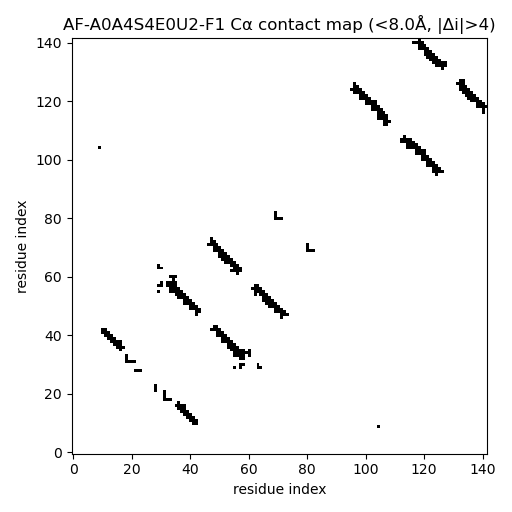 ILE A 1 93 ? 1.388 8.798 13.888 1.00 88.19 93 ILE A CA 1
ATOM 728 C C . ILE A 1 93 ? 1.817 10.271 13.835 1.00 88.19 93 ILE A C 1
ATOM 730 O O . ILE A 1 93 ? 1.527 10.939 12.850 1.00 88.19 93 ILE A O 1
ATOM 734 N N . ILE A 1 94 ? 2.531 10.767 14.855 1.00 88.62 94 ILE A N 1
ATOM 735 C CA . ILE A 1 94 ? 2.895 12.187 14.998 1.00 88.62 94 ILE A CA 1
ATOM 736 C C . ILE A 1 94 ? 3.601 12.748 13.752 1.00 88.62 94 ILE A C 1
ATOM 738 O O . ILE A 1 94 ? 3.178 13.807 13.293 1.00 88.62 94 ILE A O 1
ATOM 742 N N . PRO A 1 95 ? 4.596 12.067 13.141 1.00 89.88 95 PRO A N 1
ATOM 743 C CA . PRO A 1 95 ? 5.264 12.581 11.942 1.00 89.88 95 PRO A CA 1
ATOM 744 C C . PRO A 1 95 ? 4.349 12.708 10.720 1.00 89.88 95 PRO A C 1
ATOM 746 O O . PRO A 1 95 ? 4.712 13.377 9.760 1.00 89.88 95 PRO A O 1
ATOM 749 N N . TYR A 1 96 ? 3.190 12.045 10.735 1.00 90.62 96 TYR A N 1
ATOM 750 C CA . TYR A 1 96 ? 2.220 12.053 9.643 1.00 90.62 96 TYR A CA 1
ATOM 751 C C . TYR A 1 96 ? 1.118 13.106 9.832 1.00 90.62 96 TYR A C 1
ATOM 753 O O . TYR A 1 96 ? 0.348 13.342 8.901 1.00 90.62 96 TYR A O 1
ATOM 761 N N . LEU A 1 97 ? 1.021 13.739 11.006 1.00 93.56 97 LEU A N 1
ATOM 762 C CA . LEU A 1 97 ? 0.015 14.765 11.274 1.00 93.56 97 LEU A CA 1
ATOM 763 C C . LEU A 1 97 ? 0.336 16.078 10.551 1.00 93.56 97 LEU A C 1
ATOM 765 O O . LEU A 1 97 ? 1.492 16.425 10.316 1.00 93.56 97 LEU A O 1
ATOM 769 N N . GLY A 1 98 ? -0.710 16.832 10.231 1.00 94.31 98 GLY A N 1
ATOM 770 C CA . GLY A 1 98 ? -0.647 18.112 9.544 1.00 94.31 98 GLY A CA 1
ATOM 771 C C . GLY A 1 98 ? -1.165 18.047 8.111 1.00 94.31 98 GLY A C 1
ATOM 772 O O . GLY A 1 98 ? -1.942 17.171 7.727 1.00 94.31 98 GLY A O 1
ATOM 773 N N . LYS A 1 99 ? -0.755 19.035 7.313 1.00 96.12 99 LYS A N 1
ATOM 774 C CA . LYS A 1 99 ? -1.229 19.239 5.944 1.00 96.12 99 LYS A CA 1
ATOM 775 C C . LYS A 1 99 ? -0.135 18.923 4.932 1.00 96.12 99 LYS A C 1
ATOM 777 O O . LYS A 1 99 ? 0.868 19.625 4.845 1.00 96.12 99 LYS A O 1
ATOM 782 N N . TRP A 1 100 ? -0.404 17.932 4.100 1.00 96.31 100 TRP A N 1
ATOM 783 C CA . TRP A 1 100 ? 0.427 17.468 3.001 1.00 96.31 100 TRP A CA 1
ATOM 784 C C . TRP A 1 100 ? -0.125 18.012 1.690 1.00 96.31 100 TRP A C 1
ATOM 786 O O . TRP A 1 100 ? -1.324 17.917 1.424 1.00 96.31 100 TRP A O 1
ATOM 796 N N . LYS A 1 101 ? 0.741 18.590 0.862 1.00 95.75 101 LYS A N 1
ATOM 797 C CA . LYS A 1 101 ? 0.418 18.966 -0.516 1.00 95.75 101 LYS A CA 1
ATOM 798 C C . LYS A 1 101 ? 1.362 18.227 -1.445 1.00 95.75 101 LYS A C 1
ATOM 800 O O . LYS A 1 101 ? 2.544 18.108 -1.132 1.00 95.75 101 LYS A O 1
ATOM 805 N N . GLY A 1 102 ? 0.855 17.755 -2.570 1.00 93.00 102 GLY A N 1
ATOM 806 C CA . GLY A 1 102 ? 1.669 17.037 -3.535 1.00 93.00 102 GLY A CA 1
ATOM 807 C C . GLY A 1 102 ? 0.963 16.856 -4.862 1.00 93.00 102 GLY A C 1
ATOM 808 O O . GLY A 1 102 ? -0.145 17.337 -5.063 1.00 93.00 102 GLY A O 1
ATOM 809 N N . HIS A 1 103 ? 1.594 16.094 -5.739 1.00 94.56 103 HIS A N 1
ATOM 810 C CA . HIS A 1 103 ? 1.097 15.796 -7.071 1.00 94.56 103 HIS A CA 1
ATOM 811 C C . HIS A 1 103 ? 0.903 14.284 -7.211 1.00 94.56 103 HIS A C 1
ATOM 813 O O . HIS A 1 103 ? 1.711 13.500 -6.707 1.00 94.56 103 HIS A O 1
ATOM 819 N N . SER A 1 104 ? -0.174 13.866 -7.871 1.00 93.44 104 SER A N 1
ATOM 820 C CA . SER A 1 104 ? -0.505 12.455 -8.071 1.00 93.44 104 SER A CA 1
ATOM 821 C C . SER A 1 104 ? -0.705 12.138 -9.545 1.00 93.44 104 SER A C 1
ATOM 823 O O . SER A 1 104 ? -1.346 12.897 -10.267 1.00 93.44 104 SER A O 1
ATOM 825 N N . ILE A 1 105 ? -0.184 10.985 -9.971 1.00 94.62 105 ILE A N 1
ATOM 826 C CA . ILE A 1 105 ? -0.328 10.463 -11.332 1.00 94.62 105 ILE A CA 1
ATOM 827 C C . ILE A 1 105 ? -0.925 9.062 -11.235 1.00 94.62 105 ILE A C 1
ATOM 829 O O . ILE A 1 105 ? -0.311 8.141 -10.693 1.00 94.62 105 ILE A O 1
ATOM 833 N N . THR A 1 106 ? -2.121 8.885 -11.787 1.00 93.25 106 THR A N 1
ATOM 834 C CA . THR A 1 106 ? -2.816 7.597 -11.827 1.00 93.25 106 THR A CA 1
ATOM 835 C C . THR A 1 106 ? -2.571 6.922 -13.164 1.00 93.25 106 THR A C 1
ATOM 837 O O . THR A 1 106 ? -2.881 7.476 -14.220 1.00 93.25 106 THR A O 1
ATOM 840 N N . LYS A 1 107 ? -2.057 5.691 -13.127 1.00 93.81 107 LYS A N 1
ATOM 841 C CA . LYS A 1 107 ? -1.792 4.886 -14.324 1.00 93.81 107 LYS A CA 1
ATOM 842 C C . LYS A 1 107 ? -2.702 3.671 -14.391 1.00 93.81 107 LYS A C 1
ATOM 844 O O . LYS A 1 107 ? -2.977 3.027 -13.380 1.00 93.81 107 LYS A O 1
ATOM 849 N N . ARG A 1 108 ? -3.134 3.325 -15.604 1.00 93.50 108 ARG A N 1
ATOM 850 C CA . ARG A 1 108 ? -3.839 2.075 -15.882 1.00 93.50 108 ARG A CA 1
ATOM 851 C C . ARG A 1 108 ? -2.905 0.904 -15.604 1.00 93.50 108 ARG A C 1
ATOM 853 O O . ARG A 1 108 ? -1.765 0.902 -16.064 1.00 93.50 108 ARG A O 1
ATOM 860 N N . SER A 1 109 ? -3.410 -0.110 -14.908 1.00 88.50 109 SER A N 1
ATOM 861 C CA . SER A 1 109 ? -2.678 -1.357 -14.705 1.00 88.50 109 SER A CA 1
ATOM 862 C C . SER A 1 109 ? -2.359 -2.054 -16.036 1.00 88.50 109 SER A C 1
ATOM 864 O O . SER A 1 109 ? -3.080 -1.932 -17.030 1.00 88.50 109 SER A O 1
ATOM 866 N N . GLY A 1 110 ? -1.253 -2.798 -16.046 1.00 88.56 110 GLY A N 1
ATOM 867 C CA . GLY A 1 110 ? -0.712 -3.463 -17.231 1.00 88.56 110 GLY A CA 1
ATOM 868 C C . GLY A 1 110 ? 0.560 -2.796 -17.752 1.00 88.56 110 GLY A C 1
ATOM 869 O O . GLY A 1 110 ? 0.876 -1.659 -17.416 1.00 88.56 110 GLY A O 1
ATOM 870 N N . VAL A 1 111 ? 1.300 -3.524 -18.590 1.00 89.06 111 VAL A N 1
ATOM 871 C CA . VAL A 1 111 ? 2.645 -3.128 -19.052 1.00 89.06 111 VAL A CA 1
ATOM 872 C C . VAL A 1 111 ? 2.643 -1.789 -19.794 1.00 89.06 111 VAL A C 1
ATOM 874 O O . VAL A 1 111 ? 3.613 -1.045 -19.711 1.00 89.06 111 VAL A O 1
ATOM 877 N N . TYR A 1 112 ? 1.548 -1.468 -20.490 1.00 90.69 112 TYR A N 1
ATOM 878 C CA . TYR A 1 112 ? 1.419 -0.206 -21.216 1.00 90.69 112 TYR A CA 1
ATOM 879 C C . TYR A 1 112 ? 1.418 1.018 -20.283 1.00 90.69 112 TYR A C 1
ATOM 881 O O . TYR A 1 112 ? 1.984 2.045 -20.636 1.00 90.69 112 TYR A O 1
ATOM 889 N N . GLY A 1 113 ? 0.823 0.913 -19.086 1.00 89.62 113 GLY A N 1
ATOM 890 C CA . GLY A 1 113 ? 0.939 1.943 -18.048 1.00 89.62 113 GLY A CA 1
ATOM 891 C C . GLY A 1 113 ? 0.419 3.332 -18.434 1.00 89.62 113 GLY A C 1
ATOM 892 O O . GLY A 1 113 ? 1.012 4.327 -18.019 1.00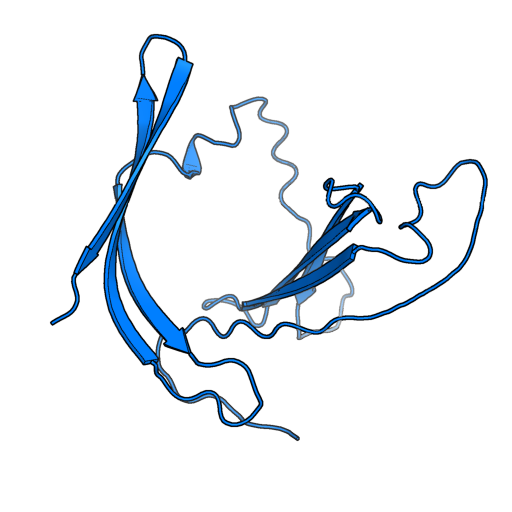 89.62 113 GLY A O 1
ATOM 893 N N . ALA A 1 114 ? -0.652 3.413 -19.233 1.00 92.50 114 ALA A N 1
ATOM 894 C CA . ALA A 1 114 ? -1.228 4.687 -19.677 1.00 92.50 114 ALA A CA 1
ATOM 895 C C . ALA A 1 114 ? -1.606 5.584 -18.495 1.00 92.50 114 ALA A C 1
ATOM 897 O O . ALA A 1 114 ? -2.285 5.117 -17.579 1.00 92.50 114 ALA A O 1
ATOM 898 N N . THR A 1 115 ? -1.243 6.864 -18.547 1.00 93.69 115 THR A N 1
ATOM 899 C CA . THR A 1 115 ? -1.766 7.859 -17.606 1.00 93.69 115 THR A CA 1
ATOM 900 C C . THR A 1 115 ? -3.268 8.031 -17.829 1.00 93.69 115 THR A C 1
ATOM 902 O O . THR A 1 115 ? -3.711 8.256 -18.953 1.00 93.69 115 THR A O 1
ATOM 905 N N . ILE A 1 116 ? -4.043 7.879 -16.756 1.00 93.62 116 ILE A N 1
ATOM 906 C CA . ILE A 1 116 ? -5.498 8.070 -16.744 1.00 93.62 116 ILE A CA 1
ATOM 907 C C . ILE A 1 116 ? -5.838 9.461 -16.211 1.00 9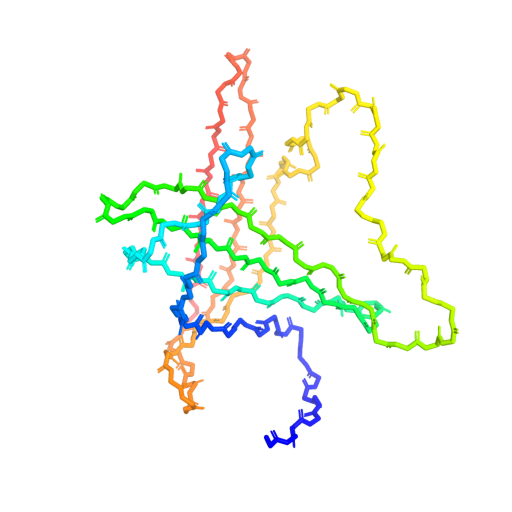3.62 116 ILE A C 1
ATOM 909 O O . ILE A 1 116 ? -6.726 10.116 -16.744 1.00 93.62 116 ILE A O 1
ATOM 913 N N . ALA A 1 117 ? -5.159 9.888 -15.146 1.00 93.69 117 ALA A N 1
ATOM 914 C CA . ALA A 1 117 ? -5.440 11.145 -14.469 1.00 93.69 117 ALA A CA 1
ATOM 915 C C . ALA A 1 117 ? -4.185 11.679 -13.782 1.00 93.69 117 ALA A C 1
ATOM 917 O O . ALA A 1 117 ? -3.382 10.902 -13.260 1.00 93.69 117 ALA A O 1
ATOM 918 N N . GLU A 1 118 ? -4.071 13.000 -13.746 1.00 95.31 118 GLU A N 1
ATOM 919 C CA . GLU A 1 118 ? -3.067 13.740 -12.988 1.00 95.31 118 GLU A CA 1
ATOM 920 C C . GLU A 1 118 ? -3.793 14.802 -12.168 1.00 95.31 118 GLU A C 1
ATOM 922 O O . GLU A 1 118 ? -4.747 15.417 -12.650 1.00 95.31 118 GLU A O 1
ATOM 927 N N . ALA A 1 119 ? -3.398 14.968 -10.910 1.00 94.75 119 ALA A N 1
ATOM 928 C CA . ALA A 1 119 ? -4.075 15.886 -10.006 1.00 94.75 119 ALA A CA 1
ATOM 929 C C . ALA A 1 119 ? -3.134 16.420 -8.930 1.00 94.75 119 ALA A C 1
ATOM 931 O O . ALA A 1 119 ? -2.327 15.674 -8.364 1.00 94.75 119 ALA A O 1
ATOM 932 N N . GLU A 1 120 ? -3.326 17.690 -8.583 1.00 96.25 120 GLU A N 1
ATOM 933 C CA . GLU A 1 120 ? -2.784 18.267 -7.358 1.00 96.25 120 GLU A CA 1
ATOM 934 C C . GLU A 1 120 ? -3.581 17.731 -6.168 1.00 96.25 120 GLU A C 1
ATOM 936 O O . GLU A 1 120 ? -4.813 17.735 -6.161 1.00 96.25 120 GLU A O 1
ATOM 941 N N . THR A 1 121 ? -2.883 17.254 -5.148 1.00 94.31 121 THR A N 1
ATOM 942 C CA . THR A 1 121 ? -3.472 16.604 -3.977 1.00 94.31 121 THR A CA 1
ATOM 943 C C . THR A 1 121 ? -3.167 17.381 -2.711 1.00 94.31 121 THR A C 1
ATOM 945 O O . THR A 1 121 ? -2.067 17.897 -2.506 1.00 94.31 121 THR A O 1
ATOM 948 N N . ILE A 1 122 ? -4.166 17.462 -1.838 1.00 95.56 122 ILE A N 1
ATOM 949 C CA . ILE A 1 122 ? -4.037 18.020 -0.497 1.00 95.56 122 ILE A CA 1
ATOM 950 C C . ILE A 1 122 ? -4.591 16.981 0.471 1.00 95.56 122 ILE A C 1
ATOM 952 O O . ILE A 1 122 ? -5.763 16.629 0.386 1.00 95.56 122 ILE A O 1
ATOM 956 N N . THR A 1 123 ? -3.760 16.502 1.392 1.00 95.75 123 THR A N 1
ATOM 957 C CA . THR A 1 123 ? -4.165 15.575 2.454 1.00 95.75 123 THR A CA 1
ATOM 958 C C . THR A 1 123 ? -3.950 16.239 3.806 1.00 95.75 123 THR A C 1
ATOM 960 O O . THR A 1 123 ? -2.858 16.716 4.089 1.00 95.75 123 THR A O 1
ATOM 963 N N . VAL A 1 124 ? -4.980 16.294 4.639 1.00 95.62 124 VAL A N 1
ATOM 964 C CA . VAL A 1 124 ? -4.899 16.769 6.025 1.00 95.62 124 VAL A CA 1
ATOM 965 C C . VAL A 1 124 ? -5.118 15.575 6.941 1.00 95.62 124 VAL A C 1
ATOM 967 O O . VAL A 1 124 ? -6.075 14.829 6.736 1.00 95.62 124 VAL A O 1
ATOM 970 N N . LEU A 1 125 ? -4.229 15.390 7.915 1.00 96.19 125 LEU A N 1
ATOM 971 C CA . LEU A 1 125 ? -4.324 14.350 8.934 1.00 96.19 125 LEU A CA 1
ATOM 972 C C . LEU A 1 125 ? -4.176 14.983 10.319 1.00 96.19 125 LEU A C 1
ATOM 974 O O . LEU A 1 125 ? -3.121 15.517 10.647 1.00 96.19 125 LEU A O 1
ATOM 978 N N . GLU A 1 126 ? -5.221 14.934 11.133 1.00 95.44 126 GLU A N 1
ATOM 979 C CA . GLU A 1 126 ? -5.269 15.587 12.446 1.00 95.44 126 GLU A CA 1
ATOM 980 C C . GLU A 1 126 ? -5.824 14.632 13.502 1.00 95.44 126 GLU A C 1
ATOM 982 O O . GLU A 1 126 ? -6.553 13.695 13.185 1.00 95.44 126 GLU A O 1
ATOM 987 N N . ILE A 1 127 ? -5.474 14.866 14.765 1.00 93.75 127 ILE A N 1
ATOM 988 C CA . ILE A 1 127 ? -6.079 14.189 15.914 1.00 93.75 127 ILE A CA 1
ATOM 989 C C . ILE A 1 127 ? -6.788 15.265 16.728 1.00 93.75 127 ILE A C 1
ATOM 991 O O . ILE A 1 127 ? -6.159 16.265 17.071 1.00 93.75 127 ILE A O 1
ATOM 995 N N . ASN A 1 128 ? -8.080 15.085 16.993 1.00 91.12 128 ASN A N 1
ATOM 996 C CA . ASN A 1 128 ? -8.832 16.014 17.838 1.00 91.12 128 ASN A CA 1
ATOM 997 C C . ASN A 1 128 ? -8.528 15.801 19.330 1.00 91.12 128 ASN A C 1
ATOM 999 O O . ASN A 1 128 ? -7.847 14.849 19.718 1.00 91.12 128 ASN A O 1
ATOM 1003 N N . ASP A 1 129 ? -9.064 16.679 20.176 1.00 90.94 129 ASP A N 1
ATOM 1004 C CA . ASP A 1 129 ? -8.859 16.623 21.626 1.00 90.94 129 ASP A CA 1
ATOM 1005 C C . ASP A 1 129 ? -9.438 15.339 22.258 1.00 90.94 129 ASP A C 1
ATOM 1007 O O . ASP A 1 129 ? -8.980 14.905 23.315 1.00 90.94 129 ASP A O 1
ATOM 1011 N N . GLU A 1 130 ? -10.393 14.674 21.591 1.00 92.88 130 GLU A N 1
ATOM 1012 C CA . GLU A 1 130 ? -10.916 13.361 21.989 1.00 92.88 130 GLU A CA 1
ATOM 1013 C C . GLU A 1 130 ? -10.050 12.168 21.531 1.00 92.88 130 GLU A C 1
ATOM 1015 O O . GLU A 1 130 ? -10.396 11.013 21.794 1.00 92.88 130 GLU A O 1
ATOM 1020 N N . GLY A 1 131 ? -8.929 12.409 20.844 1.00 89.06 131 GLY A N 1
ATOM 1021 C CA . GLY A 1 131 ? -8.025 11.365 20.352 1.00 89.06 131 GLY A CA 1
ATOM 1022 C C . GLY A 1 131 ? -8.494 10.652 19.075 1.00 89.06 131 GLY A C 1
ATOM 1023 O O . GLY A 1 131 ? -7.952 9.606 18.717 1.00 89.06 131 GLY A O 1
ATOM 1024 N N . GLN A 1 132 ? -9.497 11.187 18.380 1.00 93.38 132 GLN A N 1
ATOM 1025 C CA . GLN A 1 132 ? -10.008 10.670 17.111 1.00 93.38 132 GLN A CA 1
ATOM 1026 C C . GLN A 1 132 ? -9.190 11.203 15.933 1.00 93.38 132 GLN A C 1
ATOM 1028 O O . GLN A 1 132 ? -8.857 12.385 15.869 1.00 93.38 132 GLN A O 1
ATOM 1033 N N . LEU A 1 133 ? -8.907 10.324 14.971 1.00 93.69 133 LEU A N 1
ATOM 1034 C CA . LEU A 1 133 ? -8.172 10.660 13.757 1.00 93.69 133 LEU A CA 1
ATOM 1035 C C . LEU A 1 133 ? -9.120 11.213 12.685 1.00 93.69 133 LEU A C 1
ATOM 1037 O O . LEU A 1 133 ? -10.054 10.530 12.265 1.00 93.69 133 LEU A O 1
ATOM 1041 N N . ILE A 1 134 ? -8.838 12.419 12.205 1.00 94.44 134 ILE A N 1
ATOM 1042 C CA . ILE A 1 134 ? -9.558 13.085 11.121 1.00 94.44 134 ILE A CA 1
ATOM 1043 C C . ILE A 1 134 ? -8.647 13.112 9.894 1.00 94.44 134 ILE A C 1
ATOM 1045 O O . ILE A 1 134 ? -7.535 13.635 9.947 1.00 94.44 134 ILE A O 1
ATOM 1049 N N . GLN A 1 135 ? -9.125 12.560 8.778 1.00 95.44 135 GLN A N 1
ATOM 1050 C CA . GLN A 1 135 ? -8.416 12.567 7.501 1.00 95.44 135 GLN A CA 1
ATOM 1051 C C . GLN A 1 135 ? -9.274 13.230 6.422 1.00 95.44 135 GLN A C 1
ATOM 1053 O O . GLN A 1 135 ? -10.401 12.808 6.168 1.00 95.44 135 GLN A O 1
ATOM 1058 N N . VAL A 1 136 ? -8.720 14.238 5.749 1.00 95.25 136 VAL A N 1
ATOM 1059 C CA . VAL A 1 136 ? -9.348 14.906 4.601 1.00 95.25 136 VAL A CA 1
ATOM 1060 C C . VAL A 1 136 ? -8.424 14.787 3.397 1.00 95.25 136 VAL A C 1
ATOM 1062 O O . VAL A 1 136 ? -7.318 15.320 3.418 1.00 95.25 136 VAL A O 1
ATOM 1065 N N . CYS A 1 137 ? -8.881 14.119 2.338 1.00 93.56 137 CYS A N 1
ATOM 1066 C CA . CYS A 1 137 ? -8.158 13.995 1.071 1.00 93.56 137 CYS A CA 1
ATOM 1067 C C . CYS A 1 137 ? -8.900 14.761 -0.027 1.00 93.56 137 CYS A C 1
ATOM 1069 O O . CYS A 1 137 ? -10.040 14.433 -0.350 1.00 93.56 137 CYS A O 1
ATOM 1071 N N . GLY A 1 138 ? -8.248 15.761 -0.612 1.00 93.75 138 GLY A N 1
ATOM 1072 C CA . GLY A 1 138 ? -8.727 16.493 -1.779 1.00 93.75 138 GLY A CA 1
ATOM 1073 C C . GLY A 1 138 ? -7.818 16.265 -2.982 1.00 93.75 138 GLY A C 1
ATOM 1074 O O . GLY A 1 138 ? -6.595 16.235 -2.841 1.00 93.75 138 GLY A O 1
ATOM 1075 N N . SER A 1 139 ? -8.418 16.136 -4.162 1.00 90.12 139 SE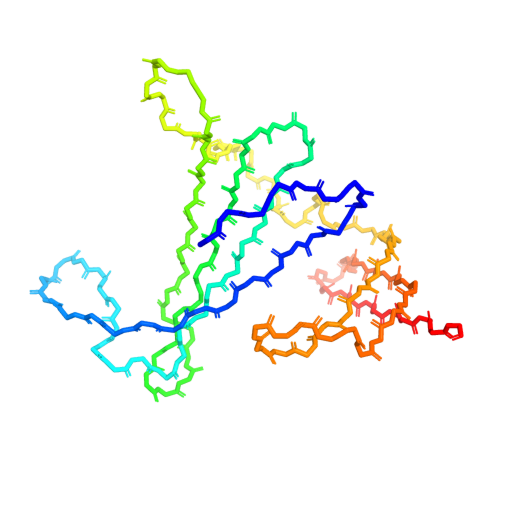R A N 1
ATOM 1076 C CA . SER A 1 139 ? -7.725 16.056 -5.450 1.00 90.12 139 SER A CA 1
ATOM 1077 C C . SER A 1 139 ? -8.331 17.064 -6.420 1.00 90.12 139 SER A C 1
ATOM 1079 O O . SER A 1 139 ? -9.550 17.087 -6.596 1.00 90.12 139 SER A O 1
ATOM 1081 N N . PHE A 1 140 ? -7.487 17.868 -7.055 1.00 87.44 140 PHE A N 1
ATOM 1082 C CA . PHE A 1 140 ? -7.876 18.884 -8.025 1.00 87.44 140 PHE A CA 1
ATOM 1083 C C . PHE A 1 140 ? -7.293 18.506 -9.385 1.00 87.44 140 PHE A C 1
ATOM 1085 O O . PHE A 1 140 ? -6.076 18.527 -9.573 1.00 87.44 140 PHE A O 1
ATOM 1092 N N . CYS A 1 141 ? -8.169 18.126 -10.312 1.00 73.31 141 CYS A N 1
ATOM 1093 C CA . CYS A 1 141 ? -7.809 17.936 -11.713 1.00 73.31 141 CYS A CA 1
ATOM 1094 C C . CYS A 1 141 ? -7.896 19.296 -12.416 1.00 73.31 141 CYS A C 1
ATOM 1096 O O . CYS A 1 141 ? -8.897 19.996 -12.241 1.00 73.31 141 CYS A O 1
ATOM 1098 N N . ASN A 1 142 ? -6.864 19.656 -13.178 1.00 58.88 142 ASN A N 1
ATOM 1099 C CA . ASN A 1 142 ? -6.925 20.783 -14.113 1.00 58.88 142 ASN A CA 1
ATOM 1100 C C . ASN A 1 142 ? -7.566 20.364 -15.438 1.00 58.88 142 ASN A C 1
ATOM 1102 O O . ASN A 1 142 ? -7.444 19.169 -15.795 1.00 58.88 142 ASN A O 1
#